Protein AF-A0A5A7TNT2-F1 (afdb_monomer)

Solvent-accessible surface area (backbone atoms only — not comparable to full-atom values): 4338 Å² total; per-residue (Å²): 100,79,71,53,41,50,74,73,34,64,54,17,35,48,25,64,74,70,52,79,77,82,63,68,38,75,56,95,87,41,80,40,78,48,59,75,91,75,52,47,74,68,56,49,53,48,50,54,16,35,53,49,32,53,49,49,50,59,69,65,41,50,73,68,55,51,51,49,59,75,63,60,126

Structure (mmCIF, N/CA/C/O backbone):
data_AF-A0A5A7TNT2-F1
#
_entry.id   AF-A0A5A7TNT2-F1
#
loop_
_atom_site.group_PDB
_atom_site.id
_atom_site.type_symbol
_atom_site.label_atom_id
_atom_site.label_alt_id
_atom_site.label_comp_id
_atom_site.label_asym_id
_atom_site.label_entity_id
_atom_site.label_seq_id
_atom_site.pdbx_PDB_ins_code
_atom_site.Cartn_x
_atom_site.Cartn_y
_atom_site.Cartn_z
_atom_site.occupancy
_atom_site.B_iso_or_equiv
_atom_site.aut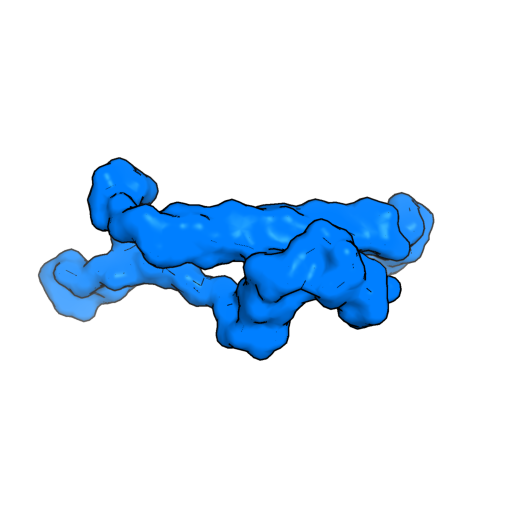h_seq_id
_atom_site.auth_comp_id
_atom_site.auth_asym_id
_atom_site.auth_atom_id
_atom_site.pdbx_PDB_model_num
ATOM 1 N N . MET A 1 1 ? 9.742 -3.220 -14.099 1.00 61.06 1 MET A N 1
ATOM 2 C CA . MET A 1 1 ? 8.558 -2.988 -13.245 1.00 61.06 1 MET A CA 1
ATOM 3 C C . MET A 1 1 ? 8.251 -4.092 -12.234 1.00 61.06 1 MET A C 1
ATOM 5 O O . MET A 1 1 ? 8.647 -3.948 -11.086 1.00 61.06 1 MET A O 1
ATOM 9 N N . ILE A 1 2 ? 7.615 -5.214 -12.606 1.00 58.12 2 ILE A N 1
ATOM 10 C CA . ILE A 1 2 ? 7.125 -6.229 -11.636 1.00 58.12 2 ILE A CA 1
ATOM 11 C C . ILE A 1 2 ? 8.253 -6.849 -10.787 1.00 58.12 2 ILE A C 1
ATOM 13 O O . ILE A 1 2 ? 8.119 -6.983 -9.573 1.00 58.12 2 ILE A O 1
ATOM 17 N N . PHE A 1 3 ? 9.388 -7.191 -11.407 1.00 57.97 3 PHE A N 1
ATOM 18 C CA . PHE A 1 3 ? 10.530 -7.776 -10.691 1.00 57.97 3 PHE A CA 1
ATOM 19 C C . PHE A 1 3 ? 11.243 -6.754 -9.785 1.00 57.97 3 PHE A C 1
ATOM 21 O O . PHE A 1 3 ? 11.683 -7.106 -8.697 1.00 57.97 3 PHE A O 1
ATOM 28 N N . PHE A 1 4 ? 11.279 -5.482 -10.200 1.00 64.38 4 PHE A N 1
ATOM 29 C CA . PHE A 1 4 ? 11.967 -4.388 -9.507 1.00 64.38 4 PHE A CA 1
ATOM 30 C C . PHE A 1 4 ? 11.268 -3.982 -8.203 1.00 64.38 4 PHE A C 1
ATOM 32 O O . PHE A 1 4 ? 11.915 -3.886 -7.162 1.00 64.38 4 PHE A O 1
ATOM 39 N N . ILE A 1 5 ? 9.937 -3.837 -8.221 1.00 66.38 5 ILE A N 1
ATOM 40 C CA . ILE A 1 5 ? 9.148 -3.500 -7.021 1.00 66.38 5 ILE A CA 1
ATOM 41 C C . ILE A 1 5 ? 9.269 -4.612 -5.972 1.00 66.38 5 ILE A C 1
ATOM 43 O O . ILE A 1 5 ? 9.454 -4.337 -4.788 1.00 66.38 5 ILE A O 1
ATOM 47 N N . LYS A 1 6 ? 9.241 -5.875 -6.416 1.00 66.38 6 LYS A N 1
ATOM 48 C CA . LYS A 1 6 ? 9.384 -7.046 -5.544 1.00 66.38 6 LYS A CA 1
ATOM 49 C C . LYS A 1 6 ? 10.751 -7.117 -4.853 1.00 66.38 6 LYS A C 1
ATOM 51 O O . LYS A 1 6 ? 10.815 -7.585 -3.720 1.00 66.38 6 LYS A O 1
ATOM 56 N N . THR A 1 7 ? 11.819 -6.652 -5.506 1.00 68.06 7 THR A N 1
ATOM 57 C CA . THR A 1 7 ? 13.167 -6.569 -4.914 1.00 68.06 7 THR A CA 1
ATOM 58 C C . THR A 1 7 ? 13.399 -5.310 -4.077 1.00 68.06 7 THR A C 1
ATOM 60 O O . THR A 1 7 ? 14.191 -5.357 -3.143 1.00 68.06 7 THR A O 1
ATOM 63 N N . LEU A 1 8 ? 12.725 -4.200 -4.393 1.00 70.75 8 LEU A N 1
ATOM 64 C CA . LEU A 1 8 ? 12.857 -2.924 -3.683 1.00 70.75 8 LEU A CA 1
ATOM 65 C C . LEU A 1 8 ? 12.150 -2.928 -2.331 1.00 70.75 8 LEU A C 1
ATOM 67 O O . LEU A 1 8 ? 12.714 -2.479 -1.337 1.00 70.75 8 LEU A O 1
ATOM 71 N N . ASP A 1 9 ? 10.897 -3.387 -2.304 1.00 78.94 9 ASP A N 1
ATOM 72 C CA . ASP A 1 9 ? 10.076 -3.329 -1.102 1.00 78.94 9 ASP A CA 1
ATOM 73 C C . ASP A 1 9 ? 8.948 -4.375 -1.151 1.00 78.94 9 ASP A C 1
ATOM 75 O O . ASP A 1 9 ? 7.991 -4.290 -1.927 1.00 78.94 9 ASP A O 1
ATOM 79 N N . GLY A 1 10 ? 9.034 -5.371 -0.265 1.00 81.75 10 GLY A N 1
ATOM 80 C CA . GLY A 1 10 ? 8.031 -6.431 -0.158 1.00 81.75 10 GLY A CA 1
ATOM 81 C C . GLY A 1 10 ? 6.648 -5.947 0.303 1.00 81.75 10 GLY A C 1
ATOM 82 O O . GLY A 1 10 ? 5.648 -6.580 -0.040 1.00 81.75 10 GLY A O 1
ATOM 83 N N . LYS A 1 11 ? 6.559 -4.835 1.046 1.00 82.19 11 LYS A N 1
ATOM 84 C CA . LYS A 1 11 ? 5.283 -4.198 1.415 1.00 82.19 11 LYS A CA 1
ATOM 85 C C . LYS A 1 11 ? 4.683 -3.470 0.216 1.00 82.19 11 LYS A C 1
ATOM 87 O O . LYS A 1 11 ? 3.489 -3.616 -0.019 1.00 82.19 11 LYS A O 1
ATOM 92 N N . ALA A 1 12 ? 5.502 -2.778 -0.576 1.00 81.19 12 ALA A N 1
ATOM 93 C CA . ALA A 1 12 ? 5.054 -2.151 -1.820 1.00 81.19 12 ALA A CA 1
ATOM 94 C C . ALA A 1 12 ? 4.530 -3.190 -2.822 1.00 81.19 12 ALA A C 1
ATOM 96 O O . ALA A 1 12 ? 3.468 -3.011 -3.409 1.00 81.19 12 ALA A O 1
ATOM 97 N N . TRP A 1 13 ? 5.219 -4.328 -2.959 1.00 84.62 13 TRP A N 1
ATOM 98 C CA . TRP A 1 13 ? 4.741 -5.439 -3.784 1.00 84.62 13 TRP A CA 1
ATOM 99 C C . TRP A 1 13 ? 3.398 -6.000 -3.301 1.00 84.62 13 TRP A C 1
ATOM 101 O O . TRP A 1 13 ? 2.505 -6.245 -4.108 1.00 84.62 13 TRP A O 1
ATOM 111 N N . ARG A 1 14 ? 3.231 -6.188 -1.986 1.00 84.94 14 ARG A N 1
ATOM 112 C CA . ARG A 1 14 ? 1.958 -6.656 -1.416 1.00 84.94 14 ARG A CA 1
ATOM 113 C C . ARG A 1 14 ? 0.828 -5.651 -1.622 1.00 84.94 14 ARG A C 1
ATOM 115 O O . ARG A 1 14 ? -0.259 -6.083 -1.978 1.00 84.94 14 ARG A O 1
ATOM 122 N N . ALA A 1 15 ? 1.089 -4.355 -1.452 1.00 85.31 15 ALA A N 1
ATOM 123 C CA . ALA A 1 15 ? 0.113 -3.300 -1.725 1.00 85.31 15 ALA A CA 1
ATOM 124 C C . ALA A 1 15 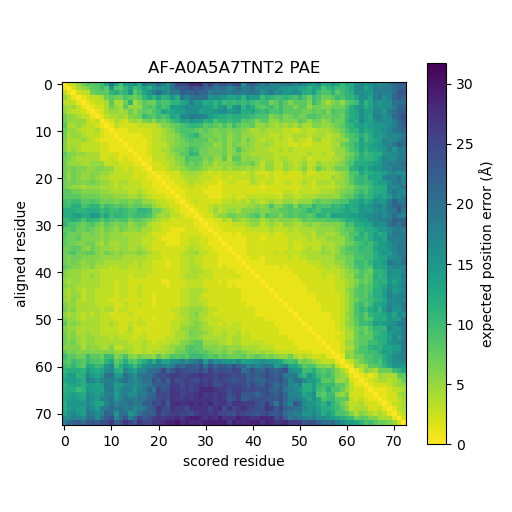? -0.282 -3.268 -3.211 1.00 85.31 15 ALA A C 1
ATOM 126 O O . ALA A 1 15 ? -1.455 -3.132 -3.536 1.00 85.31 15 ALA A O 1
ATOM 127 N N . LEU A 1 16 ? 0.682 -3.477 -4.113 1.00 84.31 16 LEU A N 1
ATOM 128 C CA . LEU A 1 16 ? 0.425 -3.544 -5.550 1.00 84.31 16 LEU A CA 1
ATOM 129 C C . LEU A 1 16 ? -0.444 -4.752 -5.937 1.00 84.31 16 LEU A C 1
ATOM 131 O O . LEU A 1 16 ? -1.379 -4.605 -6.715 1.00 84.31 16 LEU A O 1
ATOM 135 N N . VAL A 1 17 ? -0.131 -5.947 -5.421 1.00 85.50 17 VAL A N 1
ATOM 136 C CA . VAL A 1 17 ? -0.858 -7.188 -5.757 1.00 85.50 17 VAL A CA 1
ATOM 137 C C . VAL A 1 17 ? -2.214 -7.265 -5.065 1.00 85.50 17 VAL A C 1
ATOM 139 O O . VAL A 1 17 ? -3.179 -7.721 -5.668 1.00 85.50 17 VAL A O 1
ATOM 142 N N . GLY A 1 18 ? -2.275 -6.867 -3.795 1.00 86.62 18 GLY A N 1
ATOM 143 C CA . GLY A 1 18 ? -3.499 -6.907 -2.998 1.00 86.62 18 GLY A CA 1
ATOM 144 C C . GLY A 1 18 ? -4.474 -5.780 -3.325 1.00 86.62 18 GLY A C 1
ATOM 145 O O . GLY A 1 18 ? -5.644 -5.891 -2.980 1.00 86.62 18 GLY A O 1
ATOM 146 N N . GLY A 1 19 ? -4.004 -4.726 -3.998 1.00 87.56 19 GLY A N 1
ATOM 147 C CA . GLY A 1 19 ? -4.733 -3.472 -4.107 1.00 87.56 19 GLY A CA 1
ATOM 148 C C . GLY A 1 19 ? -4.698 -2.702 -2.787 1.00 87.56 19 GLY A C 1
ATOM 149 O O . GLY A 1 19 ? -4.613 -3.277 -1.700 1.00 87.56 19 GLY A O 1
ATOM 150 N N . TYR A 1 2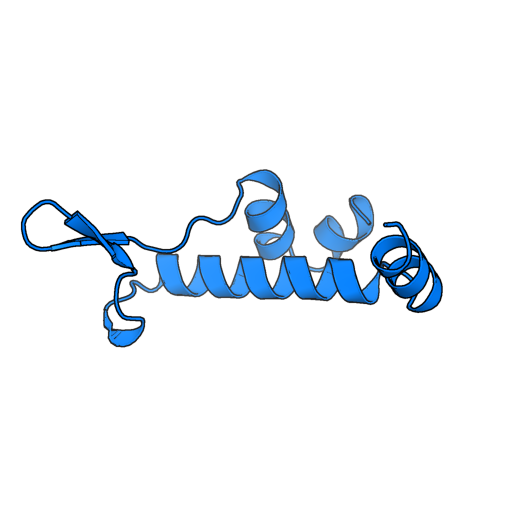0 ? -4.737 -1.377 -2.882 1.00 92.38 20 TYR A N 1
ATOM 151 C CA . TYR A 1 20 ? -4.923 -0.517 -1.723 1.00 92.38 20 TYR A CA 1
ATOM 152 C C . TYR A 1 20 ? -6.333 0.056 -1.746 1.00 92.38 20 TYR A C 1
ATOM 154 O O . TYR A 1 20 ? -6.719 0.718 -2.710 1.00 92.38 20 TYR A O 1
ATOM 162 N N . GLU A 1 21 ? -7.069 -0.166 -0.663 1.00 91.56 21 GLU A N 1
ATOM 163 C CA . GLU A 1 21 ? -8.335 0.501 -0.395 1.00 91.56 21 GLU A CA 1
ATOM 164 C C . GLU A 1 21 ? -8.148 1.422 0.816 1.00 91.56 21 GLU A C 1
ATOM 166 O O . GLU A 1 21 ? -7.603 0.987 1.836 1.00 91.56 21 GLU A O 1
ATOM 171 N N . PRO A 1 22 ? -8.548 2.701 0.722 1.00 90.88 22 PRO A N 1
ATOM 172 C CA . PRO A 1 22 ? -8.444 3.615 1.845 1.00 90.88 22 PRO A CA 1
ATOM 173 C C . PRO A 1 22 ? -9.359 3.158 2.993 1.00 90.88 22 PRO A C 1
ATOM 175 O O . PRO A 1 22 ? -10.472 2.695 2.734 1.00 90.88 22 PRO A O 1
ATOM 178 N N . PRO A 1 23 ? -8.939 3.318 4.258 1.00 95.12 23 PRO A N 1
ATOM 179 C CA . PRO A 1 23 ? -9.784 3.014 5.405 1.00 95.12 23 PRO A CA 1
ATOM 180 C C . PRO A 1 23 ? -11.098 3.802 5.376 1.00 95.12 23 PRO A C 1
ATOM 182 O O . PRO A 1 23 ? -11.097 5.027 5.231 1.00 95.12 23 PRO A O 1
ATOM 185 N N . MET A 1 24 ? -12.221 3.106 5.555 1.00 95.94 24 MET A N 1
ATOM 186 C CA . MET A 1 24 ? -13.562 3.696 5.551 1.00 95.94 24 MET A CA 1
ATOM 187 C C . MET A 1 24 ? -14.252 3.476 6.897 1.00 95.94 24 MET A C 1
ATOM 189 O O . MET A 1 24 ? -14.104 2.426 7.521 1.00 95.94 24 MET A O 1
ATOM 193 N N . ILE A 1 25 ? -15.060 4.446 7.319 1.00 95.31 25 ILE A N 1
ATOM 194 C CA . ILE A 1 25 ? -15.950 4.336 8.478 1.00 95.31 25 ILE A CA 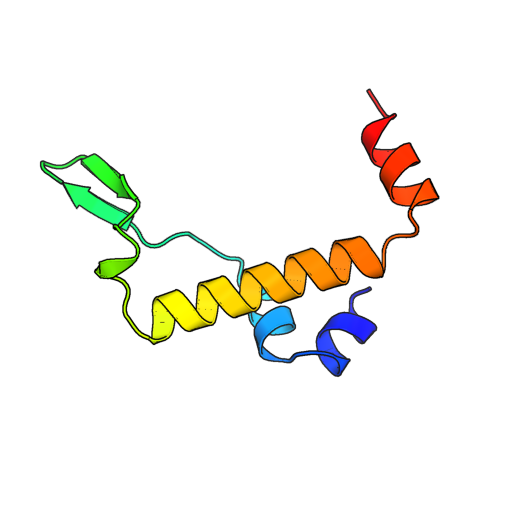1
ATOM 195 C C . ILE A 1 25 ? -17.396 4.582 8.060 1.00 95.31 25 ILE A C 1
ATOM 197 O O . ILE A 1 25 ? -17.679 5.388 7.174 1.00 95.31 25 ILE A O 1
ATOM 201 N N . ALA A 1 26 ? -18.330 3.887 8.706 1.00 94.50 26 ALA A N 1
ATOM 202 C CA . ALA A 1 26 ? -19.752 4.143 8.531 1.00 94.50 26 ALA A CA 1
ATOM 203 C C . ALA A 1 26 ? -20.177 5.285 9.459 1.00 94.50 26 ALA A C 1
ATOM 205 O O . ALA A 1 26 ? -20.244 5.118 10.676 1.00 94.50 26 ALA A O 1
ATOM 206 N N . MET A 1 27 ? -20.493 6.440 8.882 1.00 90.00 27 MET A N 1
ATOM 207 C CA . MET A 1 27 ? -21.037 7.585 9.597 1.00 90.00 27 MET A CA 1
ATOM 208 C C . MET A 1 27 ? -22.494 7.767 9.178 1.00 90.00 27 MET A C 1
ATOM 210 O O . MET A 1 27 ? -22.789 8.081 8.028 1.00 90.00 27 MET A O 1
ATOM 214 N N . ASN A 1 28 ? -23.422 7.521 10.106 1.00 90.75 28 ASN A N 1
ATOM 215 C CA . ASN A 1 28 ? -24.869 7.622 9.866 1.00 90.75 28 ASN A CA 1
ATOM 216 C C . ASN A 1 28 ? -25.361 6.802 8.653 1.00 90.75 28 ASN A C 1
ATOM 218 O O . ASN A 1 28 ? -26.215 7.251 7.893 1.00 90.75 28 ASN A O 1
ATOM 222 N N . GLY A 1 29 ? -24.802 5.604 8.453 1.00 90.62 29 GLY A N 1
ATOM 223 C CA . GLY A 1 29 ? -25.156 4.724 7.331 1.00 90.62 29 GLY A CA 1
ATOM 224 C C . GLY A 1 29 ? -24.487 5.075 5.998 1.00 90.62 29 GLY A 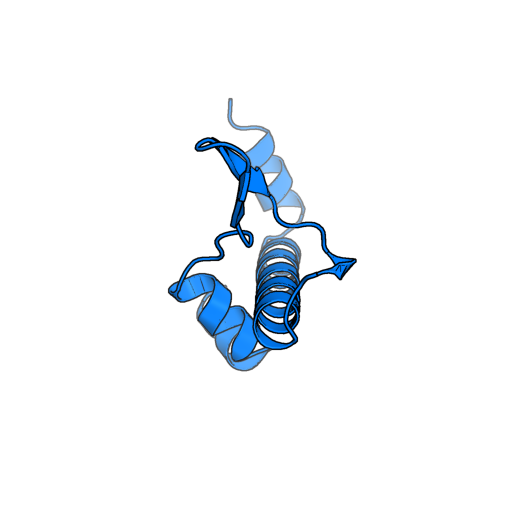C 1
ATOM 225 O O . GLY A 1 29 ? -24.697 4.364 5.020 1.00 90.62 29 GLY A O 1
ATOM 226 N N . VAL A 1 30 ? -23.654 6.119 5.955 1.00 92.81 30 VAL A N 1
ATOM 227 C CA . VAL A 1 30 ? -22.849 6.491 4.785 1.00 92.81 30 VAL A CA 1
ATOM 228 C C . VAL A 1 30 ? -21.392 6.113 5.035 1.00 92.81 30 VAL A C 1
ATOM 230 O O . VAL A 1 30 ? -20.828 6.449 6.076 1.00 92.81 30 VAL A O 1
ATOM 233 N N . SER A 1 31 ? -20.765 5.415 4.087 1.00 94.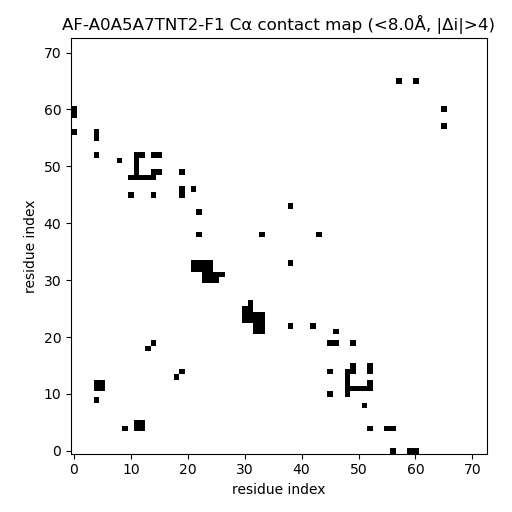75 31 SER A N 1
ATOM 234 C CA . SER A 1 31 ? -19.328 5.139 4.135 1.00 94.75 31 SER A CA 1
ATOM 235 C C . SER A 1 31 ? -18.546 6.402 3.781 1.00 94.75 31 SER A C 1
ATOM 237 O O . SER A 1 31 ? -18.648 6.896 2.656 1.00 94.75 31 SER A O 1
ATOM 239 N N . VAL A 1 32 ? -17.747 6.902 4.716 1.00 94.94 32 VAL A N 1
ATOM 240 C CA . VAL A 1 32 ? -16.856 8.049 4.511 1.00 94.94 32 VAL A CA 1
ATOM 241 C C . VAL A 1 32 ? -15.409 7.647 4.803 1.00 94.94 32 VAL A C 1
ATOM 243 O O . VAL A 1 32 ? -15.194 6.720 5.591 1.00 94.94 32 VAL A O 1
ATOM 246 N N . PRO A 1 33 ? -14.410 8.302 4.185 1.00 95.19 33 PRO A N 1
ATOM 247 C CA . PRO A 1 33 ? -13.014 8.062 4.521 1.00 95.19 33 PRO A CA 1
ATOM 248 C C . PRO A 1 33 ? -12.766 8.285 6.009 1.00 95.19 33 PRO A C 1
ATOM 250 O O . PRO A 1 33 ? -13.2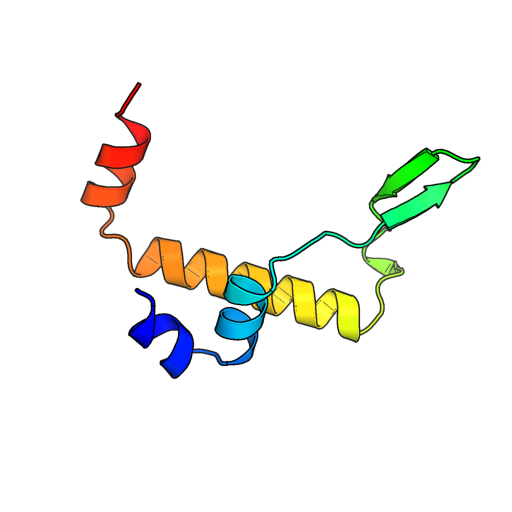14 9.277 6.590 1.00 95.19 33 PRO A O 1
ATOM 253 N N . LYS A 1 34 ? -12.056 7.346 6.624 1.00 96.62 34 LYS A N 1
ATOM 254 C CA . LYS A 1 34 ? -11.650 7.442 8.020 1.00 96.62 34 LYS A CA 1
ATOM 255 C C . LYS A 1 34 ? -10.582 8.534 8.169 1.00 96.62 34 LYS A C 1
ATOM 257 O O . LYS A 1 34 ? -9.626 8.519 7.389 1.00 96.62 34 LYS A O 1
ATOM 262 N N . PRO A 1 35 ? -10.687 9.441 9.154 1.00 94.88 35 PRO A N 1
ATOM 263 C CA . PRO A 1 35 ? -9.636 10.417 9.434 1.00 94.88 35 PRO A CA 1
ATOM 264 C C . PRO A 1 35 ? -8.294 9.738 9.734 1.00 94.88 35 PRO A C 1
ATOM 266 O O . PRO A 1 35 ? -8.263 8.751 10.465 1.00 94.88 35 PRO A O 1
ATOM 269 N N . GLU A 1 36 ? -7.190 10.285 9.216 1.00 93.00 36 GLU A N 1
ATOM 270 C CA . GLU A 1 36 ? -5.842 9.705 9.390 1.00 93.00 36 GLU A CA 1
ATOM 271 C C . GLU A 1 36 ? -5.431 9.563 10.857 1.00 93.00 36 GLU A C 1
ATOM 273 O O . GLU A 1 36 ? -4.780 8.594 11.229 1.00 93.00 36 GLU A O 1
ATOM 278 N N . ILE A 1 37 ? -5.869 10.493 11.710 1.00 94.50 37 ILE A N 1
ATOM 279 C CA . ILE A 1 37 ? -5.602 10.458 13.155 1.00 94.50 37 ILE A CA 1
ATOM 280 C C . ILE A 1 37 ? -6.185 9.215 13.844 1.00 94.50 37 ILE A C 1
ATOM 282 O O . ILE A 1 37 ? -5.683 8.799 14.883 1.00 94.50 37 ILE A O 1
ATOM 286 N N . ASP A 1 38 ? -7.222 8.617 13.257 1.00 95.50 38 ASP A N 1
ATOM 287 C CA . ASP A 1 38 ? -7.891 7.434 13.794 1.00 95.50 38 ASP A CA 1
ATOM 288 C C . ASP A 1 38 ? -7.364 6.137 13.165 1.00 95.50 38 ASP A C 1
ATOM 290 O O . ASP A 1 38 ? -7.871 5.047 13.464 1.00 95.50 38 ASP A O 1
ATOM 294 N N . TRP A 1 39 ? -6.404 6.225 12.240 1.00 96.56 39 TRP A N 1
ATOM 295 C CA . TRP A 1 39 ? -5.857 5.053 11.572 1.00 96.56 39 TRP A CA 1
ATOM 296 C C . TRP A 1 39 ? -5.111 4.164 12.562 1.00 96.56 39 TRP A C 1
ATOM 298 O O . TRP A 1 39 ? -4.408 4.611 13.462 1.00 96.56 39 TRP A O 1
ATOM 308 N N . THR A 1 40 ? -5.282 2.862 12.384 1.00 96.38 40 THR A N 1
ATOM 309 C CA . THR A 1 40 ? -4.463 1.862 13.064 1.00 96.38 40 THR A CA 1
ATOM 310 C C . THR A 1 40 ? -3.082 1.798 12.420 1.00 96.38 40 THR A C 1
ATOM 312 O O . THR A 1 40 ? -2.939 2.063 11.225 1.00 96.38 40 THR A O 1
ATOM 315 N N . ASP A 1 41 ? -2.082 1.320 13.163 1.00 95.56 41 ASP A N 1
ATOM 316 C CA . ASP A 1 41 ? -0.736 1.086 12.620 1.00 95.56 41 ASP A CA 1
ATOM 317 C C . ASP A 1 41 ? -0.769 0.227 11.344 1.00 95.56 41 ASP A C 1
ATOM 319 O O . ASP A 1 41 ? 0.016 0.424 10.422 1.00 95.56 41 ASP A O 1
ATOM 323 N N . ALA A 1 42 ? -1.694 -0.734 11.257 1.00 92.94 42 ALA A N 1
ATOM 324 C CA . ALA A 1 42 ? -1.850 -1.575 10.075 1.00 92.94 42 ALA A CA 1
ATOM 325 C C . ALA A 1 42 ? -2.343 -0.783 8.849 1.00 92.94 42 ALA A C 1
ATOM 327 O O . ALA A 1 42 ? -1.810 -0.966 7.753 1.00 92.94 42 ALA A O 1
ATOM 328 N N . GLU A 1 43 ? -3.327 0.099 9.036 1.00 94.75 43 GLU A N 1
ATOM 329 C CA . GLU A 1 43 ? -3.868 0.981 7.991 1.00 94.75 43 GLU A CA 1
ATOM 330 C C . GLU A 1 43 ? -2.803 1.981 7.512 1.00 94.75 43 GLU A C 1
ATOM 332 O O . GLU A 1 43 ? -2.591 2.135 6.307 1.00 94.75 43 GLU A O 1
ATOM 337 N N . GLU A 1 44 ? -2.053 2.581 8.440 1.00 94.88 44 GLU A N 1
ATOM 338 C CA . GLU A 1 44 ? -0.948 3.484 8.109 1.00 94.88 44 GLU A CA 1
ATOM 339 C C . GLU A 1 44 ? 0.159 2.754 7.336 1.00 94.88 44 GLU A C 1
ATOM 341 O O . GLU A 1 44 ? 0.607 3.210 6.281 1.00 94.88 44 GLU A O 1
ATOM 346 N N . GLN A 1 45 ? 0.576 1.570 7.798 1.00 92.06 45 GLN A N 1
ATOM 347 C CA . GLN A 1 45 ? 1.597 0.780 7.108 1.00 92.06 45 GLN A CA 1
ATOM 348 C C . GLN A 1 45 ? 1.152 0.335 5.708 1.00 92.06 45 GLN A C 1
ATOM 350 O O . GLN A 1 45 ? 1.990 0.264 4.801 1.00 92.06 45 GLN A O 1
ATOM 355 N N . ALA A 1 46 ? -0.139 0.050 5.509 1.00 91.75 46 ALA A N 1
ATOM 356 C CA . ALA A 1 46 ? -0.697 -0.245 4.193 1.00 91.75 46 ALA A CA 1
ATOM 357 C C . ALA A 1 46 ? -0.651 0.987 3.272 1.00 91.75 46 ALA A C 1
ATOM 359 O O . ALA A 1 46 ? -0.202 0.869 2.129 1.00 91.75 46 ALA A O 1
ATOM 360 N N . SER A 1 47 ? -1.015 2.168 3.784 1.00 93.56 47 SER A N 1
ATOM 361 C CA . SER A 1 47 ? -0.919 3.441 3.057 1.00 93.56 47 SER A CA 1
ATOM 362 C C . SER A 1 47 ? 0.524 3.757 2.641 1.00 93.56 47 SER A C 1
ATOM 364 O O . SER A 1 47 ? 0.797 4.045 1.473 1.00 93.56 47 SER A O 1
ATOM 366 N N . VAL A 1 48 ? 1.490 3.583 3.550 1.00 92.50 48 VAL A N 1
ATOM 367 C CA . VAL A 1 48 ? 2.924 3.760 3.257 1.00 92.50 48 VAL A CA 1
ATOM 368 C C . VAL A 1 48 ? 3.401 2.777 2.185 1.00 92.50 48 VAL A C 1
ATOM 370 O O . VAL A 1 48 ? 4.141 3.160 1.275 1.00 92.50 48 VAL A O 1
ATOM 373 N N . GLY A 1 49 ? 2.981 1.511 2.265 1.00 90.69 49 GLY A N 1
ATOM 374 C CA . GLY A 1 49 ? 3.280 0.504 1.245 1.00 90.69 49 GLY A CA 1
ATOM 375 C C . GLY A 1 49 ? 2.741 0.901 -0.130 1.00 90.69 49 GLY A C 1
ATOM 376 O O . GLY A 1 49 ? 3.470 0.820 -1.120 1.00 90.69 49 GLY A O 1
ATOM 377 N N . ASN A 1 50 ? 1.505 1.398 -0.183 1.00 91.56 50 ASN A N 1
ATOM 378 C CA . ASN A 1 50 ? 0.884 1.891 -1.408 1.00 91.56 50 ASN A CA 1
ATOM 379 C C . ASN A 1 50 ? 1.637 3.095 -1.993 1.00 91.56 50 ASN A C 1
ATOM 381 O O . ASN A 1 50 ? 1.990 3.087 -3.171 1.00 91.56 50 ASN A O 1
ATOM 385 N N . ALA A 1 51 ? 1.978 4.090 -1.170 1.00 91.31 51 ALA A N 1
ATOM 386 C CA . ALA A 1 51 ? 2.746 5.256 -1.607 1.00 91.31 51 ALA A CA 1
ATOM 387 C C . ALA A 1 51 ? 4.107 4.860 -2.206 1.00 91.31 51 ALA A C 1
ATOM 389 O O . ALA A 1 51 ? 4.523 5.390 -3.237 1.00 91.31 51 ALA A O 1
ATOM 390 N N . ARG A 1 52 ? 4.792 3.876 -1.608 1.00 88.25 52 ARG A N 1
ATOM 391 C CA . ARG A 1 52 ? 6.047 3.334 -2.152 1.00 88.25 52 ARG A CA 1
ATOM 392 C C . ARG A 1 52 ? 5.843 2.581 -3.458 1.00 88.25 52 ARG A C 1
ATOM 394 O O . ARG A 1 52 ? 6.664 2.735 -4.357 1.00 88.25 52 ARG A O 1
ATOM 401 N N . ALA A 1 53 ? 4.775 1.794 -3.580 1.00 86.81 53 ALA A N 1
ATOM 402 C CA . ALA A 1 53 ? 4.448 1.092 -4.818 1.00 86.81 53 ALA A CA 1
ATOM 403 C C . ALA A 1 53 ? 4.208 2.084 -5.962 1.00 86.81 53 ALA A C 1
ATOM 405 O O . ALA A 1 53 ? 4.800 1.947 -7.030 1.00 86.81 53 ALA A O 1
ATOM 406 N N . ILE A 1 54 ? 3.416 3.124 -5.699 1.00 87.19 54 ILE A N 1
ATOM 407 C CA . ILE A 1 54 ? 3.138 4.210 -6.640 1.00 87.19 54 ILE A CA 1
ATOM 408 C C . ILE A 1 54 ? 4.436 4.916 -7.038 1.00 87.19 54 ILE A C 1
ATOM 410 O O . ILE A 1 54 ? 4.736 5.025 -8.225 1.00 87.19 54 ILE A O 1
ATOM 414 N N . ASN A 1 55 ? 5.253 5.327 -6.066 1.00 83.62 55 ASN A N 1
ATOM 415 C CA . ASN A 1 55 ? 6.532 5.978 -6.343 1.00 83.62 55 ASN A CA 1
ATOM 416 C C . ASN A 1 55 ? 7.471 5.080 -7.156 1.00 83.62 55 ASN A C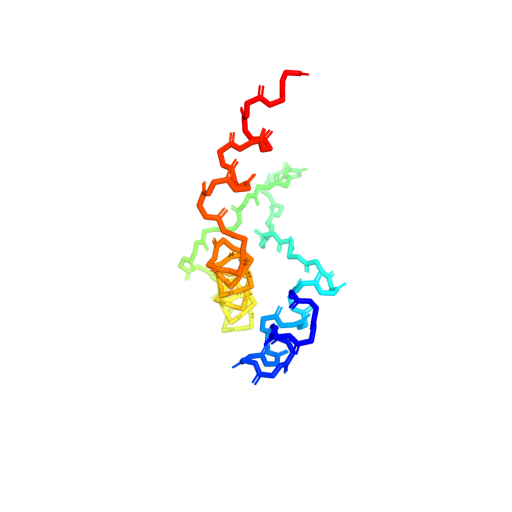 1
ATOM 418 O O . ASN A 1 55 ? 8.138 5.563 -8.066 1.00 83.62 55 ASN A O 1
ATOM 422 N N . ALA A 1 56 ? 7.533 3.782 -6.860 1.00 80.69 56 ALA A N 1
ATOM 423 C CA . ALA A 1 56 ? 8.354 2.848 -7.620 1.00 80.69 56 ALA A CA 1
ATOM 424 C C . ALA A 1 56 ? 7.858 2.701 -9.066 1.00 80.69 56 ALA A C 1
ATOM 426 O O . ALA A 1 56 ? 8.680 2.652 -9.973 1.00 80.69 56 ALA A O 1
ATOM 427 N N . ILE A 1 57 ? 6.541 2.696 -9.301 1.00 80.25 57 ILE A N 1
ATOM 428 C CA . ILE A 1 57 ? 5.972 2.710 -10.656 1.00 80.25 57 ILE A CA 1
ATOM 429 C C . ILE A 1 57 ? 6.360 3.999 -11.384 1.00 80.25 57 ILE A C 1
ATOM 431 O O . ILE A 1 57 ? 6.878 3.930 -12.491 1.00 80.25 57 ILE A O 1
ATOM 435 N N . PHE A 1 58 ? 6.169 5.166 -10.766 1.00 74.25 58 PHE A N 1
ATOM 436 C CA . PHE A 1 58 ? 6.508 6.448 -11.390 1.00 74.25 58 PHE A CA 1
ATOM 437 C C . PHE A 1 58 ? 7.997 6.595 -11.713 1.00 74.25 58 PHE A C 1
ATOM 439 O O . PHE A 1 58 ? 8.331 7.212 -12.716 1.00 74.25 58 PHE A O 1
ATOM 446 N N . ASN A 1 59 ? 8.882 6.050 -10.875 1.00 73.50 59 ASN A N 1
ATOM 447 C CA . ASN A 1 59 ? 10.324 6.119 -11.106 1.00 73.50 59 ASN A CA 1
ATOM 448 C C . ASN A 1 59 ? 10.839 5.031 -12.071 1.00 73.50 59 ASN A C 1
ATOM 450 O O . ASN A 1 59 ? 11.863 5.245 -12.711 1.00 73.50 59 ASN A O 1
ATOM 454 N N . ASP A 1 60 ? 10.167 3.877 -12.182 1.00 68.19 60 ASP A N 1
ATOM 455 C CA . ASP A 1 60 ? 10.514 2.815 -13.148 1.00 68.19 60 ASP A CA 1
ATOM 456 C C . ASP A 1 60 ? 9.952 3.108 -14.552 1.00 68.19 60 ASP A C 1
ATOM 458 O O . ASP A 1 60 ? 10.519 2.678 -15.557 1.00 68.19 60 ASP A O 1
ATOM 462 N N . VAL A 1 61 ? 8.851 3.863 -14.643 1.00 64.62 61 VAL A N 1
ATOM 463 C CA . VAL A 1 61 ? 8.329 4.390 -15.908 1.00 64.62 61 VAL A CA 1
ATOM 464 C C . VAL A 1 61 ? 9.168 5.604 -16.309 1.00 64.62 61 VAL A C 1
ATOM 466 O O . VAL A 1 61 ? 9.088 6.657 -15.683 1.00 64.62 61 VAL A O 1
ATOM 469 N N . ASP A 1 62 ? 9.961 5.469 -17.377 1.00 66.31 62 ASP A N 1
ATOM 470 C CA . ASP A 1 62 ? 10.737 6.577 -17.945 1.00 66.31 62 ASP A CA 1
ATOM 471 C C . ASP A 1 62 ? 9.859 7.830 -18.127 1.00 66.31 62 ASP A C 1
ATOM 473 O O . ASP A 1 62 ? 8.715 7.748 -18.588 1.00 66.31 62 ASP A O 1
ATOM 477 N N . LEU A 1 63 ? 10.396 9.006 -17.786 1.00 62.28 63 LEU A N 1
ATOM 478 C CA . LEU A 1 63 ? 9.655 10.272 -17.805 1.00 62.28 63 LEU A CA 1
ATOM 479 C C . LEU A 1 63 ? 9.028 10.559 -19.183 1.00 62.28 63 LEU A C 1
ATOM 481 O O . LEU A 1 63 ? 7.994 11.225 -19.270 1.00 62.28 63 LEU A O 1
ATOM 485 N N . ASN A 1 64 ? 9.623 10.055 -20.268 1.00 59.31 64 ASN A N 1
ATOM 486 C CA . ASN A 1 64 ? 9.087 10.187 -21.619 1.00 59.31 64 ASN A CA 1
ATOM 487 C C . ASN A 1 64 ? 7.954 9.188 -21.895 1.00 59.31 64 ASN A C 1
ATOM 489 O O . ASN A 1 64 ? 7.002 9.545 -22.584 1.00 59.31 64 ASN A O 1
ATOM 493 N N . VAL A 1 65 ? 7.995 7.985 -21.314 1.00 63.41 65 VAL A N 1
ATOM 494 C CA . VAL A 1 65 ? 6.895 7.003 -21.371 1.00 63.41 65 VAL A CA 1
ATOM 495 C C . VAL A 1 65 ? 5.697 7.488 -20.551 1.00 63.41 65 VAL A C 1
ATOM 497 O O . VAL A 1 65 ? 4.564 7.394 -21.019 1.00 63.41 65 VAL A O 1
ATOM 500 N N . PHE A 1 66 ? 5.926 8.094 -19.381 1.00 63.16 66 PHE A N 1
ATOM 501 C CA . PHE A 1 66 ? 4.857 8.711 -18.589 1.00 63.16 66 PHE A CA 1
ATOM 502 C C . PHE A 1 66 ? 4.183 9.865 -19.346 1.00 63.16 66 PHE A C 1
ATOM 504 O O . PHE A 1 66 ? 2.955 9.929 -19.430 1.00 63.16 66 PHE A O 1
ATOM 511 N N . LYS A 1 67 ? 4.981 10.746 -19.970 1.00 65.25 67 LYS A N 1
ATOM 512 C CA . LYS A 1 67 ? 4.466 11.808 -20.850 1.00 65.25 67 LYS A CA 1
ATOM 513 C C . LYS A 1 67 ? 3.674 11.244 -22.030 1.00 65.25 67 LYS A C 1
ATOM 515 O O . LYS A 1 67 ? 2.647 11.819 -22.369 1.00 65.25 67 LYS A O 1
ATOM 520 N N . LEU A 1 68 ? 4.116 10.131 -22.624 1.00 66.06 68 LEU A N 1
ATOM 521 C CA . LEU A 1 68 ? 3.425 9.486 -23.740 1.00 66.06 68 LEU A CA 1
ATOM 522 C C . LEU A 1 68 ? 2.051 8.943 -23.316 1.00 66.06 68 LEU A C 1
ATOM 524 O O . LEU A 1 68 ? 1.062 9.260 -23.971 1.00 66.06 68 LEU A O 1
ATOM 528 N N . ILE A 1 69 ? 1.965 8.228 -22.187 1.00 69.12 69 ILE A N 1
ATOM 529 C CA . ILE A 1 69 ? 0.696 7.721 -21.631 1.00 69.12 69 ILE A CA 1
ATOM 530 C C . ILE A 1 69 ? -0.258 8.879 -21.309 1.00 69.12 69 ILE A C 1
ATOM 532 O O . ILE A 1 69 ? -1.432 8.820 -21.655 1.00 69.12 69 ILE A O 1
ATOM 536 N N . ASN A 1 70 ? 0.251 9.960 -20.712 1.00 63.41 70 ASN A N 1
ATOM 537 C CA . ASN A 1 70 ? -0.551 11.140 -20.375 1.00 63.41 70 ASN A CA 1
ATOM 538 C C . ASN A 1 70 ? -0.947 11.988 -21.606 1.00 63.41 70 ASN A C 1
ATOM 540 O O . ASN A 1 70 ? -1.817 12.851 -21.518 1.00 63.41 70 ASN A O 1
ATOM 544 N N . SER A 1 71 ? -0.287 11.771 -22.749 1.00 73.69 71 SER A N 1
ATOM 545 C CA . SER A 1 71 ? -0.595 12.419 -24.031 1.00 73.69 71 SER A CA 1
ATOM 546 C C . SER A 1 71 ? -1.553 11.614 -24.911 1.00 73.69 71 SER A C 1
ATOM 548 O O . SER A 1 71 ? -2.079 12.150 -25.889 1.00 73.69 71 SER A O 1
ATOM 550 N N . CYS A 1 72 ? -1.801 10.348 -24.570 1.00 61.69 72 CYS A N 1
ATOM 551 C CA . CYS A 1 72 ? -2.851 9.562 -25.195 1.00 61.69 72 CYS A CA 1
ATOM 552 C C . CYS A 1 72 ? -4.208 10.070 -24.688 1.00 61.69 72 CYS A C 1
ATOM 554 O O . CYS A 1 72 ? -4.581 9.839 -23.540 1.00 61.69 72 CYS A O 1
ATOM 556 N N . ARG A 1 73 ? -4.905 10.807 -25.557 1.00 52.53 73 ARG A N 1
ATOM 557 C CA . ARG A 1 73 ? -6.340 11.090 -25.441 1.00 52.53 73 ARG A CA 1
ATOM 558 C C . ARG A 1 73 ? -7.169 9.841 -25.699 1.00 52.53 73 ARG A C 1
ATOM 560 O O . ARG A 1 73 ? -6.761 9.054 -26.582 1.00 52.53 73 ARG A O 1
#

Foldseek 3Di:
DLVVLVVPDVLLNCCVVVPDDADWDQDVNDTDGDDPVPDDPVNVSSVVSVVSNVVVVVVVQPPVNVVVVVPPD

Mean predicted aligned error: 8.3 Å

Organism: Cucumis melo var. makuwa (NCBI:txid1194695)

Radius of gyration: 15.48 Å; Cα contacts (8 Å, |Δi|>4): 55; chains: 1; bounding box: 38×20×39 Å

Nearest PDB structures (foldseek):
  3ux7-assembly6_F  TM=3.629E-01  e=3.078E+00  Vipera ammodytes meridionalis
  3ux7-assembly1_A  TM=3.829E-01  e=4.592E+00  Vipera ammodytes meridionalis
  2h4c-assembly5_E  TM=3.364E-01  e=5.608E+00  Daboia siamensis
  6nr9-assembly1_6  TM=3.073E-01  e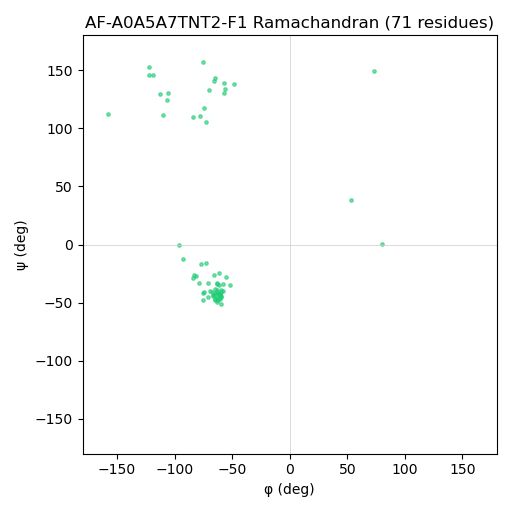=8.365E+00  Homo sapiens

Sequence (73 aa):
MIFFIKTLDGKAWRALVGGYEPPMIAMNGVSVPKPEIDWTDAEEQASVGNARAINAIFNDVDLNVFKLINSCR

pLDDT: mean 81.96, std 12.92, range [52.53, 96.62]

Secondary structure (DSSP, 8-state):
-HHHHHHH-HHHHHHHHH-----EEEETTEEEEPPGGG--HHHHHHHHHHHHHHHHHHHHS-HHHHHHHHH--